Protein AF-A0A2P4UIW2-F1 (afdb_monomer)

Secondary structure (DSSP, 8-state):
---HHHHHHHHHHHHHHHHHSHHHIIIIIIIHHHHH-HHHHHHHHHHHHHHHHHHHHHHHHHTTSB----HHHHHHHHHHHHHHHHHHHHT-SSHHHHHHHHHHHHHHHHHHTBSS---

Radius of gyration: 14.63 Å; Cα contacts (8 Å, |Δi|>4): 97; chains: 1; bounding box: 34×31×36 Å

InterPro domains:
  IPR036271 Tetracyclin repressor-like, C-terminal domain superfamily [SSF48498] (4-117)
  IPR049484 Transcriptional regulator Rv0078-like, C-terminal domain [PF21351] (5-112)

Foldseek 3Di:
DPDLLVVVLVVLLVLLVCLLDPVCLVVLQPVVCVVQNPVRSLVVQCVVQVPVQLVSQVVCVVVLFFDDDNSNVVSVVLSVLSSVLSNCLSPDPDSVVSSVVSSVVSLVVRLVGTPHRDD

Organism: NCBI:txid1926885

Sequence (119 aa):
MDDPWEQAVAGVEAFLDVCAEREYREIVLLQGPIALGWRQWREIDQRHLGEPLTSGLQSLIDAGLLQDHPAELLAAAVYGSLTEISLRIADADDPAAARRQAGRLARSLLAGIAVRPPG

Structure (mmCIF, N/CA/C/O backbone):
data_AF-A0A2P4UIW2-F1
#
_entry.id   AF-A0A2P4UIW2-F1
#
loop_
_atom_site.group_PDB
_atom_site.id
_atom_site.type_symbol
_atom_site.label_atom_id
_atom_site.label_alt_id
_atom_site.label_comp_id
_atom_site.label_asym_id
_atom_site.label_entity_id
_atom_site.label_seq_id
_atom_site.pdbx_PDB_ins_code
_atom_site.Cartn_x
_atom_site.Cartn_y
_atom_site.Cartn_z
_atom_site.occupancy
_atom_site.B_iso_or_equiv
_atom_site.auth_seq_id
_atom_site.auth_comp_id
_atom_site.auth_asym_id
_atom_site.auth_atom_id
_atom_site.pdbx_PDB_model_num
ATOM 1 N N . MET A 1 1 ? -21.561 -9.145 -0.210 1.00 50.94 1 MET A N 1
ATOM 2 C CA . MET A 1 1 ? -20.130 -9.206 0.158 1.00 50.94 1 MET A CA 1
ATOM 3 C C . MET A 1 1 ? -19.959 -8.053 1.127 1.00 50.94 1 MET A C 1
ATOM 5 O O . MET A 1 1 ? -19.655 -6.947 0.702 1.00 50.94 1 MET A O 1
ATOM 9 N N . ASP A 1 2 ? -20.343 -8.289 2.384 1.00 73.44 2 ASP A N 1
ATOM 10 C CA . ASP A 1 2 ? -20.810 -7.224 3.294 1.00 73.44 2 ASP A CA 1
ATOM 11 C C . ASP A 1 2 ? -19.868 -7.019 4.491 1.00 73.44 2 ASP A C 1
ATOM 13 O O . ASP A 1 2 ? -20.208 -6.298 5.420 1.00 73.44 2 ASP A O 1
ATOM 17 N N . ASP A 1 3 ? -18.697 -7.666 4.479 1.00 85.38 3 ASP A N 1
ATOM 18 C CA . ASP A 1 3 ? -17.669 -7.510 5.507 1.00 85.38 3 ASP A CA 1
ATOM 19 C C . ASP A 1 3 ? -16.708 -6.368 5.119 1.00 85.38 3 ASP A C 1
ATOM 21 O O . ASP A 1 3 ? -15.972 -6.514 4.133 1.00 85.38 3 ASP A O 1
ATOM 25 N N . PRO A 1 4 ? -16.689 -5.241 5.861 1.00 86.69 4 PRO A N 1
ATOM 26 C CA . PRO A 1 4 ? -15.787 -4.121 5.595 1.00 86.69 4 PRO A CA 1
ATOM 27 C C . PRO A 1 4 ? -14.311 -4.528 5.601 1.00 86.69 4 PRO A C 1
ATOM 29 O O . PRO A 1 4 ? -13.510 -3.954 4.863 1.00 86.69 4 PRO A O 1
ATOM 32 N N . TRP A 1 5 ? -13.946 -5.538 6.398 1.00 87.00 5 TRP A N 1
ATOM 33 C CA . TRP A 1 5 ? -12.580 -6.044 6.439 1.00 87.00 5 TRP A CA 1
ATOM 34 C C . TRP A 1 5 ? -12.171 -6.679 5.111 1.00 87.00 5 TRP A C 1
ATOM 36 O O . TRP A 1 5 ? -11.165 -6.294 4.514 1.00 87.00 5 TRP A O 1
ATOM 46 N N . GLU A 1 6 ? -12.963 -7.631 4.616 1.00 88.44 6 GLU A N 1
ATOM 47 C CA . GLU A 1 6 ? -12.668 -8.295 3.345 1.00 88.44 6 GLU A CA 1
ATOM 48 C C . GLU A 1 6 ? -12.741 -7.321 2.163 1.00 88.44 6 GLU A C 1
ATOM 50 O O . GLU A 1 6 ? -11.973 -7.466 1.216 1.00 88.44 6 GLU A O 1
ATOM 55 N N . GLN A 1 7 ? -13.571 -6.275 2.230 1.00 88.75 7 GLN A N 1
ATOM 56 C CA . GLN A 1 7 ? -13.548 -5.195 1.236 1.00 88.75 7 GLN A CA 1
ATOM 57 C C . GLN A 1 7 ? -12.223 -4.419 1.248 1.00 88.75 7 GLN A C 1
ATOM 59 O O . GLN A 1 7 ? -11.658 -4.157 0.185 1.00 88.75 7 GLN A O 1
ATOM 64 N N . ALA A 1 8 ? -11.694 -4.083 2.426 1.00 88.69 8 ALA A N 1
ATOM 65 C CA . ALA A 1 8 ? -10.411 -3.395 2.543 1.00 88.69 8 ALA A CA 1
ATOM 66 C C . ALA A 1 8 ? -9.252 -4.261 2.036 1.00 88.69 8 ALA A C 1
ATOM 68 O O . ALA A 1 8 ? -8.402 -3.787 1.278 1.00 88.69 8 ALA A O 1
ATOM 69 N N . VAL A 1 9 ? -9.244 -5.549 2.393 1.00 90.00 9 VAL A N 1
ATOM 70 C CA . VAL A 1 9 ? -8.233 -6.483 1.891 1.00 90.00 9 VAL A CA 1
ATOM 71 C C . VAL A 1 9 ? -8.357 -6.665 0.378 1.00 90.00 9 VAL A C 1
ATOM 73 O O . VAL A 1 9 ? -7.343 -6.622 -0.315 1.00 90.00 9 VAL A O 1
ATOM 76 N N . ALA A 1 10 ? -9.572 -6.796 -0.157 1.00 91.44 10 ALA A N 1
ATOM 77 C CA . ALA A 1 10 ? -9.798 -6.877 -1.597 1.00 91.44 10 ALA A CA 1
ATOM 78 C C . ALA A 1 10 ? -9.306 -5.621 -2.332 1.00 91.44 10 ALA A C 1
ATOM 80 O O . ALA A 1 10 ? -8.714 -5.741 -3.402 1.00 91.44 10 ALA A O 1
ATOM 81 N N . GLY A 1 11 ? -9.486 -4.430 -1.751 1.00 91.31 11 GLY A N 1
ATOM 82 C CA . GLY A 1 11 ? -8.958 -3.182 -2.303 1.00 91.31 11 GLY A CA 1
ATOM 83 C C . GLY A 1 11 ? -7.430 -3.175 -2.393 1.00 91.31 11 GLY A C 1
ATOM 84 O O . GLY A 1 11 ? -6.871 -2.787 -3.418 1.00 91.31 11 GLY A O 1
ATOM 85 N N . VAL A 1 12 ? -6.748 -3.666 -1.356 1.00 92.25 12 VAL A N 1
ATOM 86 C CA . VAL A 1 12 ? -5.284 -3.800 -1.361 1.00 92.25 12 VAL A CA 1
ATOM 87 C C . VAL A 1 12 ? -4.809 -4.841 -2.374 1.00 92.25 12 VAL A C 1
ATOM 89 O O . VAL A 1 12 ? -3.855 -4.583 -3.104 1.00 92.25 12 VAL A O 1
ATOM 92 N N . GLU A 1 13 ? -5.467 -5.997 -2.462 1.00 94.06 13 GLU A N 1
ATOM 93 C CA . GLU A 1 13 ? -5.133 -7.016 -3.465 1.00 94.06 13 GLU A CA 1
ATOM 94 C C . GLU A 1 13 ? -5.327 -6.470 -4.892 1.00 94.06 13 GLU A C 1
ATOM 96 O O . GLU A 1 13 ? -4.422 -6.588 -5.715 1.00 94.06 13 GLU A O 1
ATOM 101 N N . ALA A 1 14 ? -6.437 -5.779 -5.165 1.00 94.19 14 ALA A N 1
ATOM 102 C CA . ALA A 1 14 ? -6.690 -5.164 -6.468 1.00 94.19 14 ALA A CA 1
ATOM 103 C C . ALA A 1 14 ? -5.641 -4.097 -6.826 1.00 94.19 14 ALA A C 1
ATOM 105 O O . ALA A 1 14 ? -5.162 -4.047 -7.957 1.00 94.19 14 ALA A O 1
ATOM 106 N N . PHE A 1 15 ? -5.229 -3.271 -5.861 1.00 92.75 15 PHE A N 1
ATOM 107 C CA . PHE A 1 15 ? -4.147 -2.305 -6.059 1.00 92.75 15 PHE A CA 1
ATOM 108 C C . PHE A 1 15 ? -2.820 -2.991 -6.420 1.00 92.75 15 PHE A C 1
ATOM 110 O O . PHE A 1 15 ? -2.128 -2.574 -7.352 1.00 92.75 15 PHE A O 1
ATOM 117 N N . LEU A 1 16 ? -2.469 -4.065 -5.709 1.00 95.19 16 LEU A N 1
ATOM 118 C CA . LEU A 1 16 ? -1.251 -4.818 -5.991 1.00 95.19 16 LEU A CA 1
ATOM 119 C C . LEU A 1 16 ? -1.322 -5.532 -7.351 1.00 95.19 16 LEU A C 1
ATOM 121 O O . LEU A 1 16 ? -0.291 -5.648 -8.012 1.00 95.19 16 LEU A O 1
ATOM 125 N N . ASP A 1 17 ? -2.503 -5.990 -7.782 1.00 95.69 17 ASP A N 1
ATOM 126 C CA . ASP A 1 17 ? -2.704 -6.557 -9.123 1.00 95.69 17 ASP A CA 1
ATOM 127 C C . ASP A 1 17 ? -2.367 -5.538 -10.206 1.00 95.69 17 ASP A C 1
ATOM 129 O O . ASP A 1 17 ? -1.532 -5.831 -11.060 1.00 95.69 17 ASP A O 1
ATOM 133 N N . VAL A 1 18 ? -2.903 -4.319 -10.095 1.00 94.56 18 VAL A N 1
ATOM 134 C CA . VAL A 1 18 ? -2.576 -3.211 -11.006 1.00 94.56 18 VAL A CA 1
ATOM 135 C C . VAL A 1 18 ? -1.073 -2.924 -10.996 1.00 94.56 18 VAL A C 1
ATOM 137 O O . VAL A 1 18 ? -0.457 -2.801 -12.049 1.00 94.56 18 VAL A O 1
ATOM 140 N N . CYS A 1 19 ? -0.434 -2.897 -9.824 1.00 93.31 19 CYS A N 1
ATOM 141 C CA . CYS A 1 19 ? 1.012 -2.670 -9.727 1.00 93.31 19 CYS A CA 1
ATOM 142 C C . CYS A 1 19 ? 1.864 -3.781 -10.369 1.00 93.31 19 CYS A C 1
ATOM 144 O O . CYS A 1 19 ? 3.015 -3.540 -10.740 1.00 93.31 19 CYS A O 1
ATOM 146 N N . ALA A 1 20 ? 1.319 -4.992 -10.509 1.00 95.06 20 ALA A N 1
ATOM 147 C CA . ALA A 1 20 ? 1.975 -6.109 -11.180 1.00 95.06 20 ALA A CA 1
ATOM 148 C C . ALA A 1 20 ? 1.745 -6.121 -12.702 1.00 95.06 20 ALA A C 1
ATOM 150 O O . ALA A 1 20 ? 2.496 -6.793 -13.423 1.00 95.06 20 ALA A O 1
ATOM 151 N N . GLU A 1 21 ? 0.746 -5.386 -13.205 1.00 96.12 21 GLU A N 1
ATOM 152 C CA . GLU A 1 21 ? 0.491 -5.246 -14.636 1.00 96.12 21 GLU A CA 1
ATOM 153 C C . GLU A 1 21 ? 1.695 -4.620 -15.336 1.00 96.12 21 GLU A C 1
ATOM 155 O O . GLU A 1 21 ? 2.274 -3.629 -14.889 1.00 96.12 21 GLU A O 1
ATOM 160 N N . ARG A 1 22 ? 2.080 -5.206 -16.473 1.00 95.19 22 ARG A N 1
ATOM 161 C CA . ARG A 1 22 ? 3.300 -4.820 -17.188 1.00 95.19 22 ARG A CA 1
ATOM 162 C C . ARG A 1 22 ? 3.327 -3.331 -17.534 1.00 95.19 22 ARG A C 1
ATOM 164 O O . ARG A 1 22 ? 4.342 -2.682 -17.310 1.00 95.19 22 ARG A O 1
ATOM 171 N N . GLU A 1 23 ? 2.233 -2.815 -18.085 1.00 96.62 23 GLU A N 1
ATOM 172 C CA . GLU A 1 23 ? 2.154 -1.429 -18.547 1.00 96.62 23 GLU A CA 1
ATOM 173 C C . GLU A 1 23 ? 2.211 -0.443 -17.375 1.00 96.62 23 GLU A C 1
ATOM 175 O O . GLU A 1 23 ? 3.011 0.493 -17.399 1.00 96.62 23 GLU A O 1
ATOM 180 N N . TYR A 1 24 ? 1.445 -0.699 -16.310 1.00 95.44 24 TYR A N 1
ATOM 181 C CA . TYR A 1 24 ? 1.465 0.130 -15.105 1.00 95.44 24 TYR A CA 1
ATOM 182 C C . TYR A 1 24 ? 2.847 0.130 -14.446 1.00 95.44 24 TYR A C 1
ATOM 184 O O . TYR A 1 24 ? 3.388 1.183 -14.108 1.00 95.44 24 TYR A O 1
ATOM 192 N N . ARG A 1 25 ? 3.466 -1.047 -14.326 1.00 95.31 25 ARG A N 1
ATOM 193 C CA . ARG A 1 25 ? 4.822 -1.198 -13.805 1.00 95.31 25 ARG A CA 1
ATOM 194 C C . ARG A 1 25 ? 5.832 -0.371 -14.594 1.00 95.31 25 ARG A C 1
ATOM 196 O O . ARG A 1 25 ? 6.587 0.400 -14.008 1.00 95.31 25 ARG A O 1
ATOM 203 N N . GLU A 1 26 ? 5.859 -0.542 -15.912 1.00 95.88 26 GLU A N 1
ATOM 204 C CA . GLU A 1 26 ? 6.821 0.136 -16.779 1.00 95.88 26 GLU A CA 1
ATOM 205 C C . GLU A 1 26 ? 6.611 1.655 -16.738 1.00 95.88 26 GLU A C 1
ATOM 207 O O . GLU A 1 26 ? 7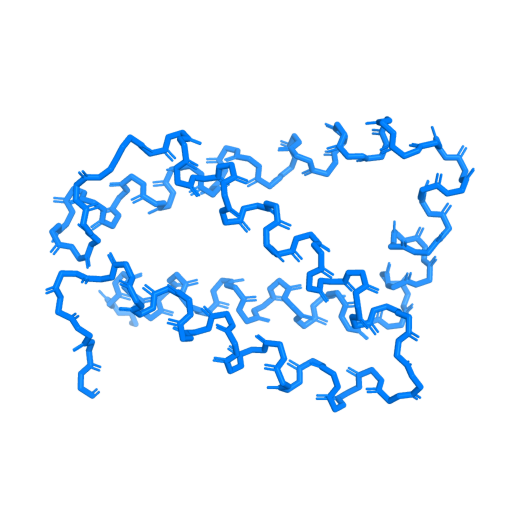.550 2.394 -16.451 1.00 95.88 26 GLU A O 1
ATOM 212 N N . ILE A 1 27 ? 5.386 2.132 -16.955 1.00 96.75 27 ILE A N 1
ATOM 213 C CA . ILE A 1 27 ? 5.109 3.563 -17.112 1.00 96.75 27 ILE A CA 1
ATOM 214 C C . ILE A 1 27 ? 5.066 4.282 -15.763 1.00 96.75 27 ILE A C 1
ATOM 216 O O . ILE A 1 27 ? 5.726 5.307 -15.591 1.00 96.75 27 ILE A O 1
ATOM 220 N N . VAL A 1 28 ? 4.290 3.774 -14.806 1.00 95.81 28 VAL A N 1
ATOM 221 C CA . VAL A 1 28 ? 3.986 4.494 -13.562 1.00 95.81 28 VAL A CA 1
ATOM 222 C C . VAL A 1 28 ? 5.063 4.269 -12.514 1.00 95.81 28 VAL A C 1
ATOM 224 O O . VAL A 1 28 ? 5.516 5.240 -11.915 1.00 95.81 28 VAL A O 1
ATOM 227 N N . LEU A 1 29 ? 5.482 3.021 -12.291 1.00 95.69 29 LEU A N 1
ATOM 228 C CA . LEU A 1 29 ? 6.371 2.672 -11.175 1.00 95.69 29 LEU A CA 1
ATOM 229 C C . LEU A 1 29 ? 7.858 2.817 -11.523 1.00 95.69 29 LEU A C 1
ATOM 231 O O . LEU A 1 29 ? 8.634 3.258 -10.680 1.00 95.69 29 LEU A O 1
ATOM 235 N N . LEU A 1 30 ? 8.261 2.477 -12.753 1.00 94.88 30 LEU A N 1
ATOM 236 C CA . LEU A 1 30 ? 9.663 2.546 -13.186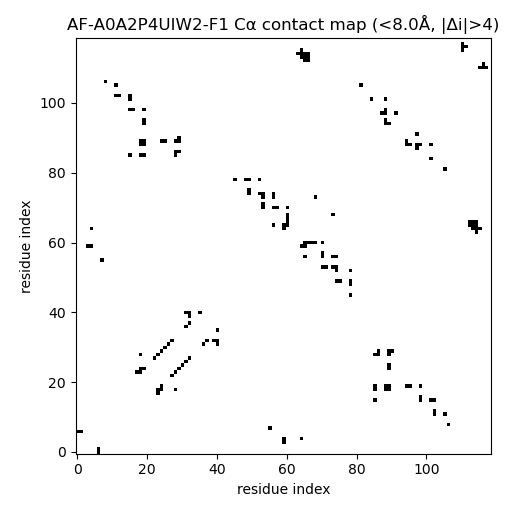 1.00 94.88 30 LEU A CA 1
ATOM 237 C C . LEU A 1 30 ? 9.994 3.871 -13.885 1.00 94.88 30 LEU A C 1
ATOM 239 O O . LEU A 1 30 ? 10.905 4.581 -13.462 1.00 94.88 30 LEU A O 1
ATOM 243 N N . GLN A 1 31 ? 9.265 4.230 -14.948 1.00 97.06 31 GLN A N 1
ATOM 244 C CA . GLN A 1 31 ? 9.551 5.456 -15.705 1.00 97.06 31 GLN A CA 1
ATOM 245 C C . GLN A 1 31 ? 9.023 6.723 -15.019 1.00 97.06 31 GLN A C 1
ATOM 247 O O . GLN A 1 31 ? 9.654 7.775 -15.123 1.00 97.06 31 GLN A O 1
ATOM 252 N N . GLY A 1 32 ? 7.911 6.640 -14.284 1.00 96.31 32 GLY A N 1
ATOM 253 C CA . GLY A 1 32 ? 7.294 7.772 -13.589 1.00 96.31 32 GLY A CA 1
ATOM 254 C C . GLY A 1 32 ? 8.264 8.532 -12.674 1.00 96.31 32 GLY A C 1
ATOM 255 O O . GLY A 1 32 ? 8.450 9.737 -12.875 1.00 96.31 3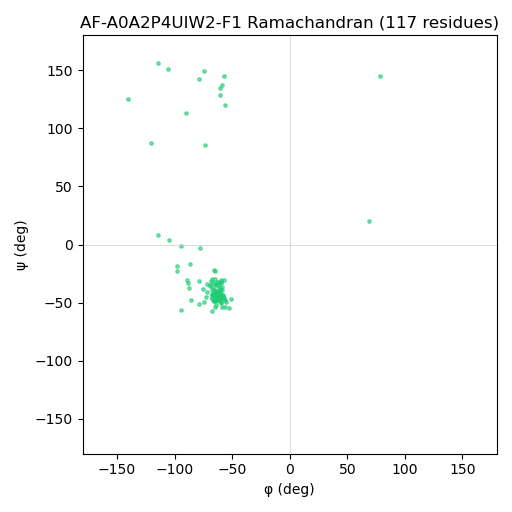2 GLY A O 1
ATOM 256 N N . PRO A 1 33 ? 8.947 7.860 -11.726 1.00 95.62 33 PRO A N 1
ATOM 257 C CA . PRO A 1 33 ? 9.942 8.501 -10.871 1.00 95.62 33 PRO A CA 1
ATOM 258 C C . PRO A 1 33 ? 11.120 9.123 -11.628 1.00 95.62 33 PRO A C 1
ATOM 260 O O . PRO A 1 33 ? 11.643 10.149 -11.192 1.00 95.62 33 PRO A O 1
ATOM 263 N N . ILE A 1 34 ? 11.538 8.528 -12.751 1.00 96.38 34 ILE A N 1
ATOM 264 C CA . ILE A 1 34 ? 12.655 9.018 -13.576 1.00 96.38 34 ILE A CA 1
ATOM 265 C C . ILE A 1 34 ? 12.243 10.284 -14.335 1.00 96.38 34 ILE A C 1
ATOM 267 O O . ILE A 1 34 ? 12.990 11.259 -14.362 1.00 96.38 34 ILE A O 1
ATOM 271 N N . ALA A 1 35 ? 11.049 10.283 -14.931 1.00 97.44 35 ALA A N 1
ATOM 272 C CA . ALA A 1 35 ? 10.556 11.377 -15.761 1.00 97.44 35 ALA A CA 1
ATOM 273 C C . ALA A 1 35 ? 10.103 12.597 -14.943 1.00 97.44 35 ALA A C 1
ATOM 275 O O . ALA A 1 35 ? 10.318 13.733 -15.360 1.00 97.44 35 ALA A O 1
ATOM 276 N N . LEU A 1 36 ? 9.467 12.369 -13.790 1.00 96.88 36 LEU A N 1
ATOM 277 C CA . LEU A 1 36 ? 8.881 13.425 -12.953 1.00 96.88 36 LEU A CA 1
ATOM 278 C C . LEU A 1 36 ? 9.792 13.834 -11.788 1.00 96.88 36 LEU A C 1
ATOM 280 O O . LEU A 1 36 ? 9.610 14.893 -11.190 1.00 96.88 36 LEU A O 1
ATOM 284 N N . GLY A 1 37 ? 10.761 12.991 -11.435 1.00 97.31 37 GLY A N 1
ATOM 285 C CA . GLY A 1 37 ? 11.481 13.079 -10.173 1.00 97.31 37 GLY A CA 1
ATOM 286 C C . G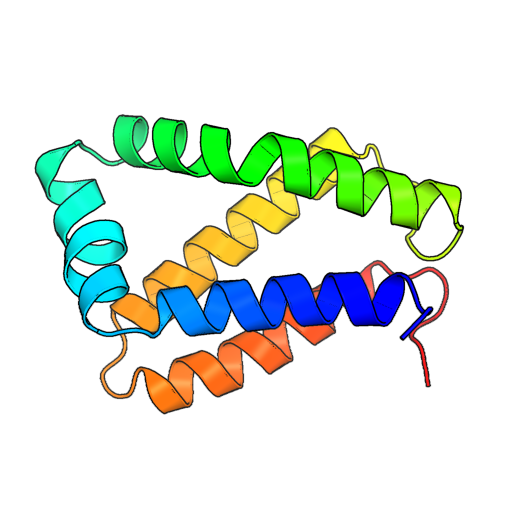LY A 1 37 ? 10.671 12.502 -9.008 1.00 97.31 37 GLY A C 1
ATOM 287 O O . GLY A 1 37 ? 9.450 12.649 -8.915 1.00 97.31 37 GLY A O 1
ATOM 288 N N . TRP A 1 38 ? 11.380 11.874 -8.066 1.00 93.69 38 TRP A N 1
ATOM 289 C CA . TRP A 1 38 ? 10.791 11.117 -6.954 1.00 93.69 38 TRP A CA 1
ATOM 290 C C . TRP A 1 38 ? 9.725 11.882 -6.161 1.00 93.69 38 TRP A C 1
ATOM 292 O O . TRP A 1 38 ? 8.645 11.359 -5.892 1.00 93.69 38 TRP A O 1
ATOM 302 N N . ARG A 1 39 ? 10.013 13.140 -5.802 1.00 95.25 39 ARG A N 1
ATOM 303 C CA . ARG A 1 39 ? 9.108 13.960 -4.988 1.00 95.25 39 ARG A CA 1
ATOM 304 C C . ARG A 1 39 ? 7.787 14.235 -5.709 1.00 95.25 39 ARG A C 1
ATOM 306 O O . ARG A 1 39 ? 6.731 14.020 -5.129 1.00 95.25 39 ARG A O 1
ATOM 313 N N . GLN A 1 40 ? 7.847 14.673 -6.966 1.00 96.31 40 GLN A N 1
ATOM 314 C CA . GLN A 1 40 ? 6.649 15.004 -7.737 1.00 96.31 40 GLN A CA 1
ATOM 315 C C . GLN A 1 40 ? 5.813 13.756 -8.040 1.00 96.31 40 GLN A C 1
ATOM 317 O O . GLN A 1 40 ? 4.589 13.809 -7.955 1.00 96.31 40 GLN A O 1
ATOM 322 N N . TRP A 1 41 ? 6.462 12.631 -8.353 1.00 95.81 41 TRP A N 1
ATOM 323 C CA . TRP A 1 41 ? 5.780 11.353 -8.550 1.00 95.81 41 TRP A CA 1
ATOM 324 C C . TRP A 1 41 ? 5.016 10.918 -7.286 1.00 95.81 41 TRP A C 1
ATOM 326 O O . TRP A 1 41 ? 3.808 10.700 -7.356 1.00 95.81 41 TRP A O 1
ATOM 336 N N . ARG A 1 42 ? 5.671 10.921 -6.113 1.00 92.81 42 ARG A N 1
ATOM 337 C CA . ARG A 1 42 ? 5.037 10.615 -4.812 1.00 92.81 42 ARG A CA 1
ATOM 338 C C . ARG A 1 42 ? 3.875 11.553 -4.480 1.00 92.81 42 ARG A C 1
ATOM 340 O O . ARG A 1 42 ? 2.882 11.103 -3.922 1.00 92.81 42 ARG A O 1
ATOM 347 N N . GLU A 1 43 ? 3.992 12.843 -4.793 1.00 92.69 43 GLU A N 1
ATOM 348 C CA . GLU A 1 43 ? 2.927 13.836 -4.573 1.00 92.69 43 GLU A CA 1
ATOM 349 C C . GLU A 1 43 ? 1.708 13.610 -5.482 1.00 92.69 43 GLU A C 1
ATOM 351 O O . GLU A 1 43 ? 0.586 13.957 -5.111 1.00 92.69 43 GLU A O 1
ATOM 356 N N . ILE A 1 44 ? 1.902 13.083 -6.694 1.00 92.69 44 ILE A N 1
ATOM 357 C CA . ILE A 1 44 ? 0.802 12.708 -7.595 1.00 92.69 44 ILE A CA 1
ATOM 358 C C . ILE A 1 44 ? 0.139 11.428 -7.091 1.00 92.69 44 ILE A C 1
ATOM 360 O O . ILE A 1 44 ? -1.077 11.406 -6.921 1.00 92.69 44 ILE A O 1
ATOM 364 N N . ASP A 1 45 ? 0.932 10.402 -6.794 1.00 90.62 45 ASP A N 1
ATOM 365 C CA . ASP A 1 45 ? 0.439 9.105 -6.327 1.00 90.62 45 ASP A CA 1
ATOM 366 C C . ASP A 1 45 ? -0.364 9.243 -5.018 1.00 90.62 45 ASP A C 1
ATOM 368 O O . ASP A 1 45 ? -1.514 8.811 -4.920 1.00 90.62 45 ASP A O 1
ATOM 372 N N . GLN A 1 46 ? 0.165 10.004 -4.052 1.00 89.62 46 GLN A N 1
ATOM 373 C CA . GLN A 1 46 ? -0.517 10.273 -2.785 1.00 89.62 46 GLN A CA 1
ATOM 374 C C . GLN A 1 46 ? -1.828 11.047 -2.962 1.00 89.62 46 GLN A C 1
ATOM 376 O O . GLN A 1 46 ? -2.759 10.840 -2.189 1.00 89.62 46 GLN A O 1
ATOM 381 N N . ARG A 1 47 ? -1.942 11.930 -3.962 1.00 88.06 47 ARG A N 1
ATOM 382 C CA . ARG A 1 47 ? -3.200 12.651 -4.224 1.00 88.06 47 ARG A CA 1
ATOM 383 C C . ARG A 1 47 ? -4.311 11.730 -4.716 1.00 88.06 47 ARG A C 1
ATOM 385 O O . ARG A 1 47 ? -5.472 12.014 -4.453 1.00 88.06 47 ARG A O 1
ATOM 392 N N . HIS A 1 48 ? -3.968 10.648 -5.411 1.00 84.81 48 HIS A N 1
ATOM 393 C CA . HIS A 1 48 ? -4.949 9.692 -5.921 1.00 84.81 48 HIS A CA 1
ATOM 394 C C . HIS A 1 48 ? -5.269 8.574 -4.922 1.00 84.81 48 HIS A C 1
ATOM 396 O O . HIS A 1 48 ? -6.397 8.087 -4.904 1.00 84.81 48 HIS A O 1
ATOM 402 N N . LEU A 1 49 ? -4.310 8.196 -4.071 1.00 81.06 49 LEU A N 1
ATOM 403 C CA . LEU A 1 49 ? -4.482 7.122 -3.089 1.00 81.06 49 LEU A CA 1
ATOM 404 C C . LEU A 1 49 ? -4.844 7.621 -1.682 1.00 81.06 49 LEU A C 1
ATOM 406 O O . LEU A 1 49 ? -5.427 6.872 -0.906 1.00 81.06 49 LEU A O 1
ATOM 410 N N . GLY A 1 50 ? -4.528 8.871 -1.339 1.00 81.06 50 GLY A N 1
ATOM 411 C CA . GLY A 1 50 ? -4.592 9.390 0.028 1.00 81.06 50 GLY A CA 1
ATOM 412 C C . GLY A 1 50 ? -6.002 9.507 0.601 1.00 81.06 50 GLY A C 1
ATOM 413 O O . GLY A 1 50 ? -6.281 8.920 1.643 1.00 81.06 50 GLY A O 1
ATOM 414 N N . GLU A 1 51 ? -6.902 10.245 -0.057 1.00 84.62 51 GLU A N 1
ATOM 415 C CA . GLU A 1 51 ? -8.274 10.435 0.446 1.00 84.62 51 GLU A CA 1
ATOM 416 C C . GLU A 1 51 ? -9.066 9.117 0.544 1.00 84.62 51 GLU A C 1
ATOM 418 O O . GLU A 1 51 ? -9.630 8.856 1.614 1.00 84.62 51 GLU A O 1
ATOM 423 N N . PRO A 1 52 ? -9.074 8.238 -0.485 1.00 87.19 52 PRO A N 1
ATOM 424 C CA . PRO A 1 52 ? -9.760 6.951 -0.389 1.00 87.19 52 PRO A CA 1
ATOM 425 C C . PRO A 1 52 ? -9.199 6.068 0.728 1.00 87.19 52 PRO A C 1
ATOM 427 O O . PRO A 1 52 ? -9.962 5.429 1.453 1.00 87.19 52 PRO A O 1
ATOM 430 N N . LEU A 1 53 ? -7.872 6.056 0.903 1.00 89.62 53 LEU A N 1
ATOM 431 C CA . LEU A 1 53 ? -7.219 5.249 1.928 1.00 89.62 53 LEU A CA 1
ATOM 432 C C . LEU A 1 53 ? -7.549 5.750 3.337 1.00 89.62 53 LEU A C 1
ATOM 434 O O . LEU A 1 53 ? -7.922 4.950 4.193 1.00 89.62 53 LEU A O 1
ATOM 438 N N . THR A 1 54 ? -7.473 7.062 3.573 1.00 92.12 54 THR A N 1
ATOM 439 C CA . THR A 1 54 ? -7.833 7.664 4.865 1.00 92.12 54 THR A CA 1
ATOM 440 C C . THR A 1 54 ? -9.296 7.396 5.213 1.00 92.12 54 THR A C 1
ATOM 442 O O . THR A 1 54 ? -9.586 6.957 6.324 1.00 92.12 54 THR A O 1
ATOM 445 N N . SER A 1 55 ? -10.222 7.588 4.266 1.00 91.38 55 SER A N 1
ATOM 446 C CA . SER A 1 55 ? -11.652 7.341 4.497 1.00 91.38 55 SER A CA 1
ATOM 447 C C . SER A 1 55 ? -11.959 5.862 4.762 1.00 91.38 55 SER A C 1
ATOM 449 O O . SER A 1 55 ? -12.760 5.553 5.649 1.00 91.38 55 SER A O 1
ATOM 451 N N . GLY A 1 56 ? -11.312 4.949 4.032 1.00 91.31 56 GLY A N 1
ATOM 452 C CA . GLY A 1 56 ? -11.460 3.510 4.240 1.00 91.31 56 GLY A CA 1
ATOM 453 C C . GLY A 1 56 ? -10.961 3.074 5.617 1.00 91.31 56 GLY A C 1
ATOM 454 O O . GLY A 1 56 ? -11.672 2.383 6.343 1.00 91.31 56 GLY A O 1
ATOM 455 N N . LEU A 1 57 ? -9.772 3.534 6.016 1.00 93.31 57 LEU A N 1
ATOM 456 C CA . LEU A 1 57 ? -9.195 3.218 7.324 1.00 93.31 57 LEU A CA 1
ATOM 457 C C . LEU A 1 57 ? -10.012 3.811 8.477 1.00 93.31 57 LEU A C 1
ATOM 459 O O . LEU A 1 57 ? -10.249 3.108 9.456 1.00 93.31 57 LEU A O 1
ATOM 463 N N . GLN A 1 58 ? -10.504 5.048 8.345 1.00 94.25 58 GLN A N 1
ATOM 464 C CA . GLN A 1 58 ? -11.399 5.649 9.340 1.00 94.25 58 GLN A CA 1
ATOM 465 C C . GLN A 1 58 ? -12.677 4.819 9.511 1.00 94.25 58 GLN A C 1
ATOM 467 O O . GLN A 1 58 ? -13.070 4.530 10.634 1.00 94.25 58 GLN A O 1
ATOM 472 N N . SER A 1 59 ? -13.276 4.350 8.413 1.00 92.38 59 SER A N 1
ATOM 473 C CA . SER A 1 59 ? -14.489 3.521 8.469 1.00 92.38 59 SER A CA 1
ATOM 474 C C . SER A 1 59 ? -14.262 2.201 9.218 1.00 92.38 59 SER A C 1
ATOM 476 O O . SER A 1 59 ? -15.139 1.734 9.943 1.00 92.38 59 SER A O 1
ATOM 478 N N . LEU A 1 60 ? -13.079 1.596 9.074 1.00 93.25 60 LEU A N 1
ATOM 479 C CA . LEU A 1 60 ? -12.712 0.378 9.802 1.00 93.25 60 LEU A CA 1
ATOM 480 C C . LEU A 1 60 ? -12.446 0.637 11.294 1.00 93.25 60 LEU A C 1
ATOM 482 O O . LEU A 1 60 ? -12.745 -0.228 12.119 1.00 93.25 60 LEU A O 1
ATOM 486 N N . ILE A 1 61 ? -11.894 1.804 11.641 1.00 94.44 61 ILE A N 1
ATOM 487 C CA . ILE A 1 61 ? -11.728 2.246 13.034 1.00 94.44 61 ILE A CA 1
ATOM 488 C C . ILE A 1 61 ? -13.106 2.476 13.669 1.00 94.44 61 ILE A C 1
ATOM 490 O O . ILE A 1 61 ? -13.390 1.911 14.723 1.00 94.44 61 ILE A O 1
ATOM 494 N N . ASP A 1 62 ? -13.994 3.209 12.993 1.00 93.06 62 ASP A N 1
ATOM 495 C CA . ASP A 1 62 ? -15.355 3.505 13.466 1.00 93.06 62 ASP A CA 1
ATOM 496 C C . ASP A 1 62 ? -16.193 2.229 13.656 1.00 93.06 62 ASP A C 1
ATOM 498 O O . ASP A 1 62 ? -17.024 2.142 14.562 1.00 93.06 62 ASP A O 1
ATOM 502 N N . ALA A 1 63 ? -15.947 1.207 12.830 1.00 91.62 63 ALA A N 1
ATOM 503 C CA . ALA A 1 63 ? -16.560 -0.115 12.944 1.00 91.62 63 ALA A CA 1
ATOM 504 C C . ALA A 1 63 ? -15.940 -1.004 14.046 1.00 91.62 63 ALA A C 1
ATOM 506 O O . ALA A 1 63 ? -16.396 -2.131 14.248 1.00 91.62 63 ALA A O 1
ATOM 507 N N . GLY A 1 64 ? -14.897 -0.540 14.743 1.00 92.75 64 GLY A N 1
ATOM 508 C CA . GLY A 1 64 ? -14.186 -1.304 15.773 1.00 92.75 64 GLY A CA 1
ATOM 509 C C . GLY A 1 64 ? -13.372 -2.486 15.232 1.00 92.75 64 GLY A C 1
ATOM 510 O O . GLY A 1 64 ? -13.071 -3.418 15.981 1.00 92.75 64 GLY A O 1
ATOM 511 N N . LEU A 1 65 ? -13.042 -2.478 13.936 1.00 93.19 65 LEU A N 1
ATOM 512 C CA . LEU A 1 65 ? -12.274 -3.534 13.268 1.00 93.19 65 LEU A CA 1
ATOM 513 C C . LEU A 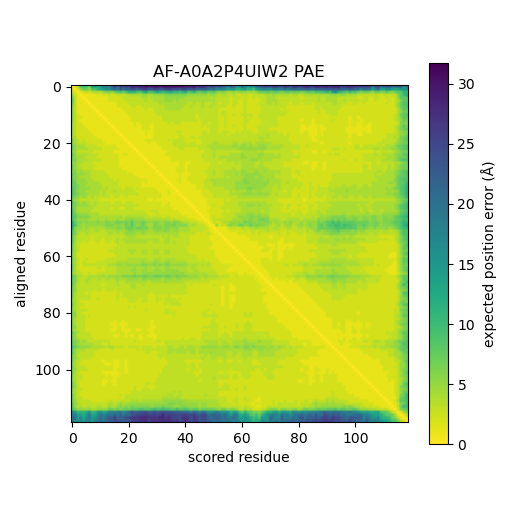1 65 ? -10.763 -3.279 13.349 1.00 93.19 65 LEU A C 1
ATOM 515 O O . LEU A 1 65 ? -9.982 -4.226 13.469 1.00 93.19 65 LEU A O 1
ATOM 519 N N . LEU A 1 66 ? -10.351 -2.010 13.330 1.00 94.69 66 LEU A N 1
ATOM 520 C CA . LEU A 1 66 ? -8.965 -1.576 13.515 1.00 94.69 66 LEU A CA 1
ATOM 521 C C . LEU A 1 66 ? -8.740 -0.957 14.893 1.00 94.69 66 LEU A C 1
ATOM 523 O O . LEU A 1 66 ? -9.651 -0.393 15.495 1.00 94.69 66 LEU A O 1
ATOM 527 N N . GLN A 1 67 ? -7.512 -1.087 15.395 1.00 94.81 67 GLN A N 1
ATOM 528 C CA . GLN A 1 67 ? -7.071 -0.394 16.603 1.00 94.81 67 GLN A CA 1
ATOM 529 C C . GLN A 1 67 ? -7.234 1.125 16.446 1.00 94.81 67 GLN A C 1
ATOM 531 O O . GLN A 1 67 ? -7.006 1.667 15.364 1.00 94.81 67 GLN A O 1
ATOM 536 N N . ASP A 1 68 ? -7.582 1.797 17.543 1.00 94.50 68 ASP A N 1
ATOM 537 C CA . ASP A 1 68 ? -7.823 3.241 17.586 1.00 94.50 68 ASP A CA 1
ATOM 538 C C . ASP A 1 68 ? -6.504 4.033 17.492 1.00 94.50 68 ASP A C 1
ATOM 540 O O . ASP A 1 68 ? -5.863 4.363 18.492 1.00 94.50 68 ASP A O 1
ATOM 544 N N . HIS A 1 69 ? -6.069 4.274 16.254 1.00 94.50 69 HIS A N 1
ATOM 545 C CA . HIS A 1 69 ? -4.940 5.134 15.895 1.00 94.50 69 HIS A CA 1
ATOM 546 C C . HIS A 1 69 ? -5.448 6.348 15.107 1.00 94.50 69 HIS A C 1
ATOM 548 O O . HIS A 1 69 ? -6.465 6.241 14.422 1.00 94.50 69 HIS A O 1
ATOM 554 N N . PRO A 1 70 ? -4.725 7.485 15.089 1.00 95.25 70 PRO A N 1
ATOM 555 C CA . PRO A 1 70 ? -5.080 8.600 14.214 1.00 95.25 70 PRO A CA 1
ATOM 556 C C . PRO A 1 70 ? -5.134 8.153 12.744 1.00 95.25 70 PRO A C 1
ATOM 558 O O . PRO A 1 70 ? -4.121 7.707 12.196 1.00 95.25 70 PRO A O 1
ATOM 561 N N . ALA A 1 71 ? -6.295 8.283 12.093 1.00 92.62 71 ALA A N 1
ATOM 562 C CA . ALA A 1 71 ? -6.514 7.740 10.749 1.00 92.62 71 ALA A CA 1
ATOM 563 C C . ALA A 1 71 ? -5.541 8.301 9.702 1.00 92.62 71 ALA A C 1
ATOM 565 O O . ALA A 1 71 ? -5.062 7.554 8.855 1.00 92.62 71 ALA A O 1
ATOM 566 N N . GLU A 1 72 ? -5.174 9.582 9.797 1.00 92.69 72 GLU A N 1
ATOM 567 C CA . GLU A 1 72 ? -4.176 10.195 8.910 1.00 92.69 72 GLU A CA 1
ATOM 568 C C . GLU A 1 72 ? -2.789 9.551 9.052 1.00 92.69 72 GLU A C 1
ATOM 570 O O . GLU A 1 72 ? -2.105 9.301 8.057 1.00 92.69 72 GLU A O 1
ATOM 575 N N . LEU A 1 73 ? -2.373 9.240 10.286 1.00 94.56 73 LEU A N 1
ATOM 576 C CA . LEU A 1 73 ? -1.095 8.578 10.550 1.00 94.56 73 LEU A CA 1
ATOM 577 C C . LEU A 1 73 ? -1.111 7.147 10.010 1.00 94.56 73 LEU A C 1
ATOM 579 O O . LEU A 1 73 ? -0.146 6.706 9.381 1.00 94.56 73 LEU A O 1
ATOM 583 N N . LEU A 1 74 ? -2.220 6.438 10.225 1.00 93.81 74 LEU A N 1
ATOM 584 C CA . LEU A 1 74 ? -2.397 5.084 9.722 1.00 93.81 74 LEU A CA 1
ATOM 585 C C . LEU A 1 74 ? -2.396 5.054 8.189 1.00 93.81 74 LEU A C 1
ATOM 587 O O . LEU A 1 74 ? -1.705 4.231 7.592 1.00 93.81 74 LEU A O 1
ATOM 5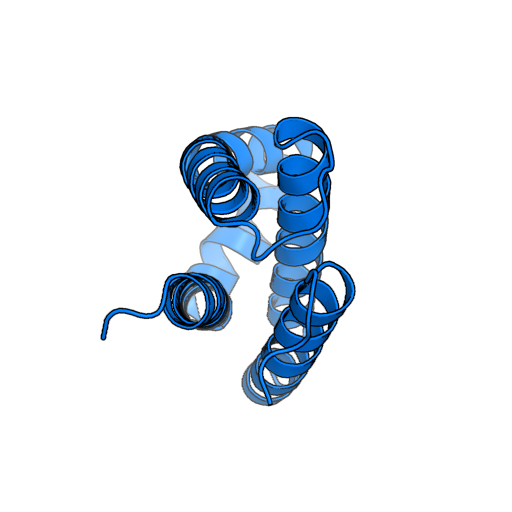91 N N . ALA A 1 75 ? -3.092 5.994 7.549 1.00 92.62 75 ALA A N 1
ATOM 592 C CA . ALA A 1 75 ? -3.118 6.137 6.100 1.00 92.62 75 ALA A CA 1
ATOM 593 C C . ALA A 1 75 ? -1.732 6.445 5.533 1.00 92.62 75 ALA A C 1
ATOM 595 O O . ALA A 1 75 ? -1.319 5.806 4.569 1.00 92.62 75 ALA A O 1
ATOM 596 N N . ALA A 1 76 ? -0.973 7.355 6.151 1.00 93.12 76 ALA A N 1
ATOM 597 C CA . ALA A 1 76 ? 0.396 7.649 5.732 1.00 93.12 76 ALA A CA 1
ATOM 598 C C . ALA A 1 76 ? 1.312 6.413 5.825 1.00 93.12 76 ALA A C 1
ATOM 600 O O . ALA A 1 76 ? 2.101 6.160 4.909 1.00 93.12 76 ALA A O 1
ATOM 601 N N . ALA A 1 77 ? 1.187 5.622 6.896 1.00 94.00 77 ALA A N 1
ATOM 602 C CA . ALA A 1 77 ? 1.955 4.394 7.084 1.00 94.00 77 ALA A CA 1
ATOM 603 C C . ALA A 1 77 ? 1.578 3.312 6.058 1.00 94.00 77 ALA A C 1
ATOM 605 O O . ALA A 1 77 ? 2.460 2.740 5.411 1.00 94.00 77 ALA A O 1
ATOM 606 N N . VAL A 1 78 ? 0.277 3.068 5.859 1.00 92.62 78 VAL A N 1
ATOM 607 C CA . VAL A 1 78 ? -0.217 2.090 4.880 1.00 92.62 78 VAL A CA 1
ATOM 608 C C . VAL A 1 78 ? 0.174 2.514 3.465 1.00 92.62 78 VAL A C 1
ATOM 610 O O . VAL A 1 78 ? 0.759 1.708 2.745 1.00 92.62 78 VAL A O 1
ATOM 613 N N . TYR A 1 79 ? -0.022 3.781 3.094 1.00 92.81 79 TYR A N 1
ATOM 614 C CA . TYR A 1 79 ? 0.407 4.330 1.806 1.00 92.81 79 TYR A CA 1
ATOM 615 C C . TYR A 1 79 ? 1.906 4.125 1.568 1.00 92.81 79 TYR A C 1
ATOM 617 O O . TYR A 1 79 ? 2.299 3.612 0.521 1.00 92.81 79 TYR A O 1
ATOM 625 N N . GLY A 1 80 ? 2.751 4.472 2.546 1.00 93.69 80 GLY A N 1
ATOM 626 C CA . GLY A 1 80 ? 4.194 4.255 2.460 1.00 93.69 80 GLY A CA 1
ATOM 627 C C . GLY A 1 80 ? 4.547 2.786 2.231 1.00 93.69 80 GLY A C 1
ATOM 628 O O . GLY A 1 80 ? 5.324 2.479 1.329 1.00 93.69 80 GLY A O 1
ATOM 629 N N . SER A 1 81 ? 3.924 1.876 2.985 1.00 94.69 81 SER A N 1
ATOM 630 C CA . SER A 1 81 ? 4.154 0.437 2.829 1.00 94.69 81 SER A CA 1
ATOM 631 C C . SER A 1 81 ? 3.728 -0.082 1.452 1.00 94.69 81 SER A C 1
ATOM 633 O O . SER A 1 81 ? 4.501 -0.779 0.801 1.00 94.69 81 SER A O 1
ATOM 635 N N . LEU A 1 82 ? 2.544 0.304 0.969 1.00 93.50 82 LEU A N 1
ATOM 636 C CA . LEU A 1 82 ? 2.020 -0.112 -0.331 1.00 93.50 82 LEU A CA 1
ATOM 637 C C . LEU A 1 82 ? 2.846 0.459 -1.484 1.00 93.50 82 LEU A C 1
ATOM 639 O O . LEU A 1 82 ? 3.094 -0.257 -2.453 1.00 93.50 82 LEU A O 1
ATOM 643 N N . THR A 1 83 ? 3.329 1.698 -1.359 1.00 93.75 83 THR A N 1
ATOM 644 C CA . THR A 1 83 ? 4.244 2.309 -2.334 1.00 93.75 83 THR A CA 1
ATOM 645 C C . THR A 1 83 ? 5.521 1.475 -2.460 1.00 93.7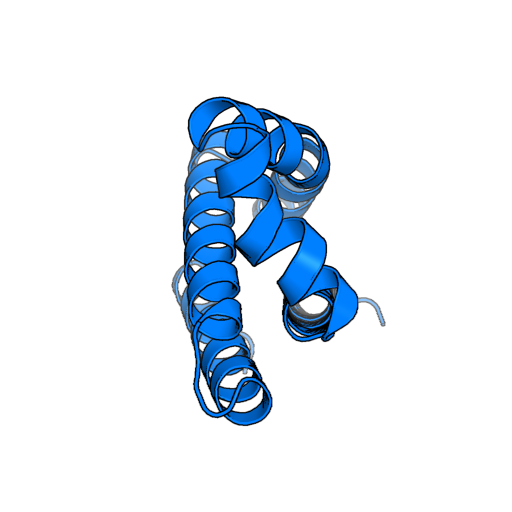5 83 THR A C 1
ATOM 647 O O . THR A 1 83 ? 5.876 1.041 -3.554 1.00 93.75 83 THR A O 1
ATOM 650 N N . GLU A 1 84 ? 6.195 1.199 -1.339 1.00 95.31 84 GLU A N 1
ATOM 651 C CA . GLU A 1 84 ? 7.457 0.446 -1.336 1.00 95.31 84 GLU A CA 1
ATOM 652 C C . GLU A 1 84 ? 7.268 -1.000 -1.807 1.00 95.31 84 GLU A C 1
ATOM 654 O O . GLU A 1 84 ? 8.065 -1.513 -2.592 1.00 95.31 84 GLU A O 1
ATOM 659 N N . ILE A 1 85 ? 6.182 -1.657 -1.392 1.00 96.31 85 ILE A N 1
ATOM 660 C CA . ILE A 1 85 ? 5.828 -2.997 -1.871 1.00 96.31 85 ILE A CA 1
ATOM 661 C C . ILE A 1 85 ? 5.639 -2.992 -3.394 1.00 96.31 85 ILE A C 1
ATOM 663 O O . ILE A 1 85 ? 6.160 -3.874 -4.076 1.00 96.31 85 ILE A O 1
ATOM 667 N N . SER A 1 86 ? 4.942 -1.994 -3.937 1.00 95.31 86 SER A N 1
ATOM 668 C CA . SER A 1 86 ? 4.678 -1.885 -5.378 1.00 95.31 86 SER A CA 1
ATOM 669 C C . SER A 1 86 ? 5.955 -1.666 -6.176 1.00 95.31 86 SER A C 1
ATOM 671 O O . SER A 1 86 ? 6.168 -2.325 -7.191 1.00 95.31 86 SER A O 1
ATOM 673 N N . LEU A 1 87 ? 6.858 -0.817 -5.685 1.00 95.19 87 LEU A N 1
ATOM 674 C CA . LEU A 1 87 ? 8.170 -0.616 -6.300 1.00 95.19 87 LEU A CA 1
ATOM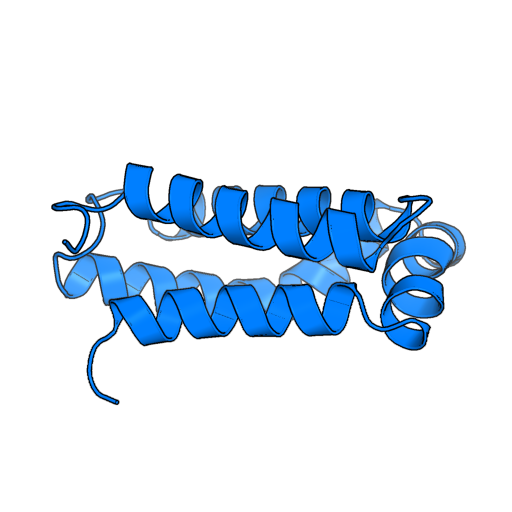 675 C C . LEU A 1 87 ? 9.031 -1.884 -6.251 1.00 95.19 87 LEU A C 1
ATOM 677 O O . LEU A 1 87 ? 9.747 -2.179 -7.203 1.00 95.19 87 LEU A O 1
ATOM 681 N N . ARG A 1 88 ? 8.920 -2.691 -5.188 1.00 96.00 88 ARG A N 1
ATOM 682 C CA . ARG A 1 88 ? 9.593 -3.998 -5.117 1.00 96.00 88 ARG A CA 1
ATOM 683 C C . ARG A 1 88 ? 9.018 -5.029 -6.077 1.00 96.00 88 ARG A C 1
ATOM 685 O O . ARG A 1 88 ? 9.787 -5.809 -6.625 1.00 96.00 88 ARG A O 1
ATOM 692 N N . ILE A 1 89 ? 7.705 -5.032 -6.307 1.00 96.69 89 ILE A N 1
ATOM 693 C CA . ILE A 1 89 ? 7.101 -5.828 -7.388 1.00 96.69 89 ILE A CA 1
ATOM 694 C C . ILE A 1 89 ? 7.633 -5.345 -8.739 1.00 96.69 89 ILE A C 1
ATOM 696 O O . ILE A 1 89 ? 7.924 -6.164 -9.611 1.00 96.69 89 ILE A O 1
ATOM 700 N N . ALA A 1 90 ? 7.772 -4.027 -8.902 1.00 95.62 90 ALA A N 1
ATOM 701 C CA . ALA A 1 90 ? 8.177 -3.424 -10.158 1.00 95.62 90 ALA A CA 1
ATOM 702 C C . ALA A 1 90 ? 9.607 -3.784 -10.588 1.00 95.62 90 ALA A C 1
ATOM 704 O O . ALA A 1 90 ? 9.874 -3.925 -11.779 1.00 95.62 90 ALA A O 1
ATOM 705 N N . ASP A 1 91 ? 10.498 -3.946 -9.615 1.00 94.88 91 ASP A N 1
ATOM 706 C CA . ASP A 1 91 ? 11.924 -4.226 -9.811 1.00 94.88 91 ASP A CA 1
ATOM 707 C C . ASP A 1 91 ? 12.262 -5.734 -9.777 1.00 94.88 91 ASP A C 1
ATOM 709 O O . ASP A 1 91 ? 13.417 -6.125 -9.913 1.00 94.88 91 ASP A O 1
ATOM 713 N N . ALA A 1 92 ? 11.275 -6.610 -9.558 1.00 96.06 92 ALA A N 1
ATOM 714 C CA . ALA A 1 92 ? 11.511 -8.042 -9.386 1.00 96.06 92 ALA A CA 1
ATOM 715 C C . ALA A 1 92 ? 11.745 -8.789 -10.713 1.00 96.06 92 ALA A C 1
ATOM 717 O O . ALA A 1 92 ? 11.021 -8.585 -11.686 1.00 96.06 92 ALA A O 1
ATOM 718 N N . ASP A 1 93 ? 12.661 -9.768 -10.699 1.00 95.38 93 ASP A N 1
ATOM 719 C CA . ASP A 1 93 ? 12.885 -10.696 -11.823 1.00 95.38 93 ASP A CA 1
ATOM 720 C C . ASP A 1 93 ? 11.643 -11.552 -12.143 1.00 95.38 93 ASP A C 1
ATOM 722 O O . ASP A 1 93 ? 11.361 -11.857 -13.302 1.00 95.38 93 ASP A O 1
ATOM 726 N N . ASP A 1 94 ? 10.875 -11.922 -11.109 1.00 95.81 94 ASP A N 1
ATOM 727 C CA . ASP A 1 94 ? 9.564 -12.576 -11.220 1.00 95.81 94 ASP A CA 1
ATOM 728 C C . ASP A 1 94 ? 8.485 -11.710 -10.536 1.00 95.81 94 ASP A C 1
ATOM 730 O O . ASP A 1 94 ? 8.167 -11.907 -9.353 1.00 95.81 94 ASP A O 1
ATOM 734 N N . PRO A 1 95 ? 7.886 -10.752 -11.272 1.00 93.31 95 PRO A N 1
ATOM 735 C CA . PRO A 1 95 ? 6.844 -9.869 -10.749 1.00 93.31 95 PRO A CA 1
ATOM 736 C C . PRO A 1 95 ? 5.609 -10.624 -10.250 1.00 93.31 95 PRO A C 1
ATOM 738 O O . PRO A 1 95 ? 4.957 -10.189 -9.301 1.00 93.31 95 PRO A O 1
ATOM 741 N N . ALA A 1 96 ? 5.293 -11.784 -10.835 1.00 93.69 96 ALA A N 1
ATOM 742 C CA . ALA A 1 96 ? 4.147 -12.582 -10.414 1.00 93.69 96 ALA A CA 1
ATOM 743 C C . ALA A 1 96 ? 4.402 -13.241 -9.050 1.00 93.69 96 ALA A C 1
ATOM 745 O O . ALA A 1 96 ? 3.511 -13.278 -8.197 1.00 93.69 96 ALA A O 1
ATOM 746 N N . ALA A 1 97 ? 5.609 -13.761 -8.810 1.00 96.81 97 ALA A N 1
ATOM 747 C CA . ALA A 1 97 ? 5.993 -14.263 -7.493 1.00 96.81 97 ALA A CA 1
ATOM 748 C C . ALA A 1 97 ? 6.059 -13.147 -6.446 1.00 96.81 97 ALA A C 1
ATOM 750 O O . ALA A 1 97 ? 5.507 -13.323 -5.352 1.00 96.81 97 ALA A O 1
ATOM 751 N N . ALA A 1 98 ? 6.655 -12.002 -6.793 1.00 97.31 98 ALA A N 1
ATOM 752 C CA . ALA A 1 98 ? 6.720 -10.833 -5.921 1.00 97.31 98 ALA A CA 1
ATOM 753 C C . ALA A 1 98 ? 5.316 -10.350 -5.527 1.00 97.31 98 ALA A C 1
ATOM 755 O O . ALA A 1 98 ? 5.039 -10.167 -4.344 1.00 97.31 98 ALA A O 1
ATOM 756 N N . ARG A 1 99 ? 4.381 -10.272 -6.481 1.00 96.94 99 ARG A N 1
ATOM 757 C CA . ARG A 1 99 ? 2.974 -9.929 -6.232 1.00 96.94 99 ARG A CA 1
ATOM 758 C C . ARG A 1 99 ? 2.289 -10.874 -5.239 1.00 96.94 99 ARG A C 1
ATOM 760 O O . ARG A 1 99 ? 1.595 -10.422 -4.324 1.00 96.94 99 ARG A O 1
ATOM 767 N N . ARG A 1 100 ? 2.495 -12.189 -5.372 1.00 97.31 100 ARG A N 1
ATOM 768 C CA . ARG A 1 100 ? 1.929 -13.170 -4.424 1.00 97.31 100 ARG A CA 1
ATOM 769 C C . ARG A 1 100 ? 2.508 -13.007 -3.018 1.00 97.31 100 ARG A C 1
ATOM 771 O O . ARG A 1 100 ? 1.792 -13.190 -2.037 1.00 97.31 100 ARG A O 1
ATOM 778 N N . GLN A 1 101 ? 3.806 -12.724 -2.905 1.00 97.50 101 GLN A N 1
ATOM 779 C CA . GLN A 1 101 ? 4.465 -12.468 -1.618 1.00 97.50 101 GLN A CA 1
ATOM 780 C C . GLN A 1 101 ? 3.970 -11.161 -0.988 1.00 97.50 101 GLN A C 1
ATOM 782 O O . GLN A 1 101 ? 3.643 -11.146 0.198 1.00 97.50 101 GLN A O 1
ATOM 787 N N . ALA A 1 102 ? 3.843 -10.113 -1.799 1.00 96.94 102 ALA A N 1
ATOM 788 C CA . ALA A 1 102 ? 3.323 -8.810 -1.415 1.00 96.94 102 ALA A CA 1
ATOM 789 C C . ALA A 1 102 ? 1.906 -8.885 -0.837 1.00 96.94 102 ALA A C 1
ATOM 791 O O . ALA A 1 102 ? 1.678 -8.341 0.237 1.00 96.94 102 ALA A O 1
ATOM 792 N N . GLY A 1 103 ? 0.985 -9.616 -1.478 1.00 95.88 103 GLY A N 1
ATOM 793 C CA . GLY A 1 103 ? -0.383 -9.789 -0.963 1.00 95.88 103 GLY A CA 1
ATOM 794 C C . GLY A 1 103 ? -0.409 -10.433 0.427 1.00 95.88 103 GLY A C 1
ATOM 795 O O . GLY A 1 103 ? -1.028 -9.919 1.358 1.00 95.88 103 GLY A O 1
ATOM 796 N N . ARG A 1 104 ? 0.382 -11.500 0.629 1.00 96.25 104 ARG A N 1
ATOM 797 C CA . ARG A 1 104 ? 0.514 -12.147 1.950 1.00 96.25 104 ARG A CA 1
ATOM 798 C C . ARG A 1 104 ? 1.072 -11.201 3.013 1.00 96.25 104 ARG A C 1
ATOM 800 O O . ARG A 1 104 ? 0.592 -11.216 4.148 1.00 96.25 104 ARG A O 1
ATOM 807 N N . LEU A 1 105 ? 2.075 -10.396 2.659 1.00 96.50 105 LEU A N 1
ATOM 808 C CA . LEU A 1 105 ? 2.656 -9.410 3.568 1.00 96.50 105 LEU A CA 1
ATOM 809 C C . LEU A 1 105 ? 1.641 -8.315 3.904 1.00 96.50 105 LEU A C 1
ATOM 811 O O . LEU A 1 105 ? 1.435 -8.034 5.078 1.00 96.50 105 LEU A O 1
ATOM 815 N N . ALA A 1 106 ? 0.971 -7.748 2.903 1.00 94.25 106 ALA A N 1
ATOM 816 C CA . ALA A 1 106 ? -0.013 -6.692 3.095 1.00 94.25 106 ALA A CA 1
ATOM 817 C C . ALA A 1 106 ? -1.187 -7.161 3.971 1.00 94.25 106 ALA A C 1
ATOM 819 O O . ALA A 1 106 ? -1.547 -6.472 4.925 1.00 94.25 106 ALA A O 1
ATOM 820 N N . ARG A 1 107 ? -1.703 -8.380 3.746 1.00 92.94 107 ARG A N 1
ATOM 821 C CA . ARG A 1 107 ? -2.713 -8.994 4.626 1.00 92.94 107 ARG A CA 1
ATOM 822 C C . ARG A 1 107 ? 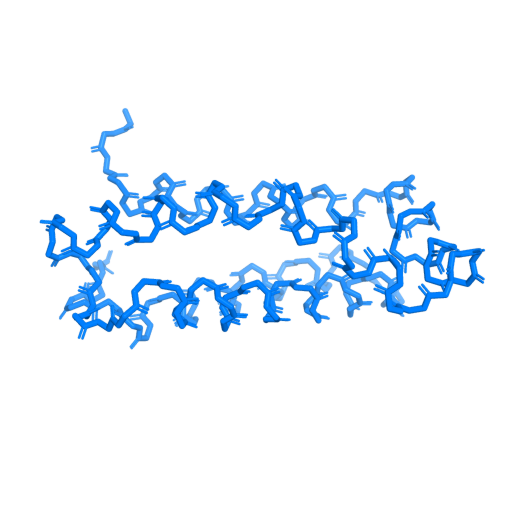-2.196 -9.155 6.059 1.00 92.94 107 ARG A C 1
ATOM 824 O O . ARG A 1 107 ? -2.925 -8.854 6.997 1.00 92.94 107 ARG A O 1
ATOM 831 N N . SER A 1 108 ? -0.947 -9.589 6.239 1.00 93.94 108 SER A N 1
ATOM 832 C CA . SER A 1 108 ? -0.335 -9.733 7.572 1.00 93.94 108 SER A CA 1
ATOM 833 C C . SER A 1 108 ? -0.166 -8.390 8.288 1.00 93.94 108 SER A C 1
ATOM 835 O O . SER A 1 108 ? -0.427 -8.299 9.484 1.00 93.94 108 SER A O 1
ATOM 837 N N . LEU A 1 109 ? 0.238 -7.344 7.561 1.00 93.69 109 LEU A N 1
ATOM 838 C CA . LEU A 1 109 ? 0.390 -5.991 8.097 1.00 93.69 109 LEU A CA 1
ATOM 839 C C . LEU A 1 109 ? -0.953 -5.421 8.555 1.00 93.69 109 LEU A C 1
ATOM 841 O O . LEU A 1 109 ? -1.047 -4.938 9.680 1.00 93.69 109 LEU A O 1
ATOM 845 N N . LEU A 1 110 ? -1.994 -5.540 7.723 1.00 91.31 110 LEU A N 1
ATOM 846 C CA . LEU A 1 110 ? -3.350 -5.139 8.096 1.00 91.31 110 LEU A CA 1
ATOM 847 C C . LEU A 1 110 ? -3.839 -5.942 9.306 1.00 91.31 110 LEU A C 1
ATOM 849 O O . LEU A 1 110 ? -4.301 -5.364 10.283 1.00 91.31 110 LEU A O 1
ATOM 853 N N . ALA A 1 111 ? -3.695 -7.269 9.294 1.00 92.44 111 ALA A N 1
ATOM 854 C CA . ALA A 1 111 ? -4.123 -8.112 10.411 1.00 92.44 111 ALA A CA 1
ATOM 855 C C . ALA A 1 111 ? -3.419 -7.756 11.734 1.00 92.44 111 ALA A C 1
ATOM 857 O O . ALA A 1 111 ? -4.029 -7.858 12.796 1.00 92.44 111 ALA A O 1
ATOM 858 N N . GLY A 1 112 ? -2.162 -7.297 11.684 1.00 93.00 112 GLY A N 1
ATOM 859 C CA . GLY A 1 112 ? -1.402 -6.872 12.863 1.00 93.00 112 GLY A CA 1
ATOM 860 C C . GLY A 1 112 ? -1.952 -5.625 13.566 1.00 93.00 112 GLY A C 1
ATOM 861 O O . GLY A 1 112 ? -1.685 -5.436 14.752 1.00 93.00 112 GLY A O 1
ATOM 862 N N . ILE A 1 113 ? -2.734 -4.801 12.864 1.00 92.31 113 ILE A N 1
ATOM 863 C CA . ILE A 1 113 ? -3.386 -3.594 13.403 1.00 92.31 113 ILE A CA 1
ATOM 864 C C . ILE A 1 113 ? -4.896 -3.782 13.637 1.00 92.31 113 ILE A C 1
ATOM 866 O O . ILE A 1 113 ? -5.579 -2.839 14.038 1.00 92.31 113 ILE A O 1
ATOM 870 N N . ALA A 1 114 ? -5.429 -4.987 13.417 1.00 92.38 114 ALA A N 1
ATOM 871 C CA . ALA A 1 114 ? -6.822 -5.315 13.708 1.00 92.38 114 ALA A CA 1
ATOM 872 C C . ALA A 1 114 ? -7.066 -5.486 15.221 1.00 92.38 114 ALA A C 1
ATOM 874 O O . ALA A 1 114 ? -6.187 -5.934 15.961 1.00 92.38 114 ALA A O 1
ATOM 875 N N . VAL A 1 115 ? -8.278 -5.171 15.697 1.00 87.69 115 VAL A N 1
ATOM 876 C CA . VAL A 1 115 ? -8.688 -5.388 17.107 1.00 87.69 115 VAL A CA 1
ATOM 877 C C . VAL A 1 115 ? -8.822 -6.883 17.423 1.00 87.69 115 VAL A C 1
ATOM 879 O O . VAL A 1 115 ? -8.489 -7.341 18.517 1.00 87.69 115 VAL A O 1
ATOM 882 N N . ARG A 1 116 ? -9.278 -7.664 16.441 1.00 71.56 116 ARG A N 1
ATOM 883 C CA . ARG A 1 116 ? -9.252 -9.128 16.430 1.00 71.56 116 ARG A CA 1
ATOM 884 C C . ARG A 1 116 ? -8.899 -9.554 15.007 1.00 71.56 116 ARG A C 1
ATOM 886 O O . ARG A 1 116 ? -9.612 -9.132 14.099 1.00 71.56 116 ARG A O 1
ATOM 893 N N . PRO A 1 117 ? -7.853 -10.366 14.781 1.00 56.84 117 PRO A N 1
ATOM 894 C CA . PRO A 1 117 ? -7.644 -10.920 13.454 1.00 56.84 117 PRO A CA 1
ATOM 895 C C . PRO A 1 117 ? -8.883 -11.761 13.096 1.00 56.84 117 PRO A C 1
ATOM 897 O O . PRO A 1 117 ? -9.302 -12.576 13.928 1.00 56.84 117 PRO A O 1
ATOM 900 N N . PRO A 1 118 ? -9.512 -11.550 11.925 1.00 57.81 118 PRO A N 1
ATOM 901 C CA . PRO A 1 118 ? -10.556 -12.452 11.465 1.00 57.81 118 PRO A CA 1
ATOM 902 C C . PRO A 1 118 ? -9.967 -13.862 11.354 1.00 57.81 118 PRO A C 1
ATOM 904 O O . PRO A 1 118 ? -8.804 -14.021 10.971 1.00 57.81 118 PRO A O 1
ATOM 907 N N . GLY A 1 119 ? -10.741 -14.850 11.809 1.00 52.03 119 GLY A N 1
ATOM 908 C CA . GLY A 1 119 ? -10.344 -16.262 11.823 1.00 52.03 119 GLY A CA 1
ATOM 909 C C . GLY A 1 119 ? -10.180 -16.852 10.432 1.00 52.03 119 GLY A C 1
ATOM 910 O O . GLY A 1 119 ? -10.829 -16.340 9.493 1.00 52.03 119 GLY A O 1
#

Nearest PDB structures (foldseek):
  5icj-assembly1_B  TM=9.573E-01  e=9.046E-07  Mycobacterium tuberculosis
  5n1i-assembly1_B  TM=9.543E-01  e=1.063E-06  Mycobacterium tuberculosis H37Rv
  6hs0-assembly1_A  TM=9.498E-01  e=2.262E-06  Mycobacterium tuberculosis H37Rv
  5n1c-assembly1_B  TM=9.316E-01  e=4.320E-06  Mycobacterium tuberculosis H37Rv
  5wm9-assembly1_A  TM=9.244E-01  e=1.493E-05  Mycobacterium tuberculosis H37Rv

Mean predicted aligned error: 3.7 Å

pLDDT: mean 91.72, std 8.13, range [50.94, 97.5]

Solvent-accessible surface area (backbone atoms only — not comparable to full-atom values): 6425 Å² total; per-residue (Å²): 139,85,51,71,64,61,50,54,52,49,51,52,45,52,51,47,50,49,36,53,34,68,66,47,17,50,51,56,61,56,42,29,34,70,78,58,34,59,69,57,36,52,56,52,52,44,67,72,49,41,63,64,42,26,56,52,50,39,53,36,34,78,68,59,47,29,52,96,60,63,39,66,60,51,30,53,52,50,50,52,51,53,52,54,50,39,47,52,22,51,73,38,98,52,30,69,61,39,39,58,51,44,46,57,49,52,53,49,58,54,43,71,48,30,64,62,62,82,130